Protein AF-A0A8B8NEN1-F1 (afdb_monomer_lite)

Secondary structure (DSSP, 8-state):
-HHHHHTSGGGGG--SS--HHHHHHHHHHHHHHHHHHHHH-TTSSS--HHHHHHHHHHTT--HHHHHHHHHHHHHHHHHHHHHHHHHHTTPPPPSSHHHHHHHHTS-HHHHHHHHHHHSS-S-TTSBPTTSS-SBGGGTTT--

Structure (mmCIF, N/CA/C/O backbone):
data_AF-A0A8B8NEN1-F1
#
_entry.id   AF-A0A8B8NEN1-F1
#
loop_
_atom_site.group_PDB
_atom_site.id
_atom_site.type_symbol
_atom_site.label_atom_id
_atom_site.label_alt_id
_atom_site.label_comp_id
_atom_site.label_asym_id
_atom_site.label_entity_id
_atom_site.label_seq_id
_atom_site.pdbx_PDB_ins_code
_atom_site.Cartn_x
_atom_site.Cartn_y
_atom_site.Cartn_z
_atom_site.occupancy
_atom_site.B_iso_or_equiv
_atom_site.auth_seq_id
_atom_site.auth_comp_id
_atom_site.auth_asym_id
_atom_site.auth_atom_id
_atom_site.pdbx_PDB_model_num
ATOM 1 N N . MET A 1 1 ? -9.404 -12.830 5.145 1.00 51.97 1 MET A N 1
ATOM 2 C CA . MET A 1 1 ? -10.160 -12.392 3.942 1.00 51.97 1 MET A CA 1
ATOM 3 C C . MET A 1 1 ? -10.915 -13.518 3.250 1.00 51.97 1 MET A C 1
ATOM 5 O O . MET A 1 1 ? -12.000 -13.241 2.760 1.00 51.97 1 MET A O 1
ATOM 9 N N . LYS A 1 2 ? -10.419 -14.768 3.255 1.00 48.69 2 LYS A N 1
ATOM 10 C CA . LYS A 1 2 ? -11.187 -15.928 2.763 1.00 48.69 2 LYS A CA 1
ATOM 11 C C . LYS A 1 2 ? -12.582 -16.017 3.388 1.00 48.69 2 LYS A C 1
ATOM 13 O O . LYS A 1 2 ? -13.526 -16.329 2.679 1.00 48.69 2 LYS A O 1
ATOM 18 N N . ASP A 1 3 ? -12.727 -15.637 4.657 1.00 50.56 3 ASP A N 1
ATOM 19 C CA . ASP A 1 3 ? -14.021 -15.660 5.347 1.00 50.56 3 ASP A CA 1
ATOM 20 C C . ASP A 1 3 ? -15.011 -14.616 4.813 1.00 50.56 3 ASP A C 1
ATOM 22 O O . ASP A 1 3 ? -16.172 -14.940 4.621 1.00 50.56 3 ASP A O 1
ATOM 26 N N . ALA A 1 4 ? -14.574 -13.402 4.457 1.00 50.97 4 ALA A N 1
ATOM 27 C CA . ALA A 1 4 ? -15.460 -12.388 3.871 1.00 50.97 4 ALA A CA 1
ATOM 28 C C . ALA A 1 4 ? -15.977 -12.798 2.477 1.00 50.97 4 ALA A C 1
ATOM 30 O O . ALA A 1 4 ? -17.130 -12.539 2.144 1.00 50.97 4 ALA A O 1
ATOM 31 N N . THR A 1 5 ? -15.146 -13.484 1.683 1.00 50.34 5 THR A N 1
ATOM 32 C CA . THR A 1 5 ? -15.553 -14.080 0.398 1.00 50.34 5 THR A CA 1
ATOM 33 C C . THR A 1 5 ? -16.451 -15.305 0.606 1.00 50.34 5 THR A C 1
ATOM 35 O O . THR A 1 5 ? -17.391 -15.521 -0.149 1.00 50.34 5 THR A O 1
ATOM 38 N N . ARG A 1 6 ? -16.199 -16.092 1.661 1.00 50.06 6 ARG A N 1
ATOM 39 C CA . ARG A 1 6 ? -16.955 -17.305 2.017 1.00 50.06 6 ARG A CA 1
ATOM 40 C C . ARG A 1 6 ? -18.324 -17.005 2.635 1.00 50.06 6 ARG A C 1
ATOM 42 O O . ARG A 1 6 ? -19.215 -17.840 2.544 1.00 50.06 6 ARG A O 1
ATOM 49 N N . LEU A 1 7 ? -18.500 -15.829 3.237 1.00 50.50 7 LEU A N 1
ATOM 50 C CA . LEU A 1 7 ? -19.735 -15.426 3.915 1.00 50.50 7 LEU A CA 1
ATOM 51 C C . LEU A 1 7 ? -20.801 -14.835 2.976 1.00 50.50 7 LEU A C 1
ATOM 53 O O . LEU A 1 7 ? -21.882 -14.509 3.453 1.00 50.50 7 LEU A O 1
ATOM 57 N N . GLY A 1 8 ? -20.535 -14.659 1.672 1.00 57.53 8 GLY A N 1
ATOM 58 C CA . GLY A 1 8 ? -21.510 -14.136 0.690 1.00 57.53 8 GLY A CA 1
ATOM 59 C C . GLY A 1 8 ? -21.989 -12.692 0.935 1.00 57.53 8 GLY A C 1
ATOM 60 O O . GLY A 1 8 ? -22.647 -12.091 0.090 1.00 57.53 8 GLY A O 1
ATOM 61 N N . THR A 1 9 ? -21.622 -12.093 2.068 1.00 64.75 9 THR A N 1
ATOM 62 C CA . THR A 1 9 ? -21.969 -10.732 2.488 1.00 64.75 9 THR A CA 1
ATOM 63 C C . THR A 1 9 ? -21.111 -9.669 1.816 1.00 64.75 9 THR A C 1
ATOM 65 O O . THR A 1 9 ? -21.465 -8.493 1.858 1.00 64.75 9 THR A O 1
ATOM 68 N N . PHE A 1 10 ? -20.019 -10.056 1.144 1.00 67.75 10 PHE A N 1
ATOM 69 C CA . PHE A 1 10 ? -19.127 -9.132 0.440 1.00 67.75 10 PHE A CA 1
ATOM 70 C C . PHE A 1 10 ? -19.868 -8.258 -0.587 1.00 67.75 10 PHE A C 1
ATOM 72 O O . PHE A 1 10 ? -19.564 -7.073 -0.719 1.00 67.75 10 PHE A O 1
ATOM 79 N N . LYS A 1 11 ? -20.908 -8.799 -1.238 1.00 67.88 11 LYS A N 1
ATOM 80 C CA . LYS A 1 11 ? -21.752 -8.066 -2.193 1.00 67.88 11 LYS A CA 1
ATOM 81 C C . LYS A 1 11 ? -22.402 -6.816 -1.593 1.00 67.88 11 LYS A C 1
ATOM 83 O O . LYS A 1 11 ? -22.540 -5.823 -2.299 1.00 67.88 11 LYS A O 1
ATOM 88 N N . ASN A 1 12 ? -22.718 -6.829 -0.297 1.00 71.88 12 ASN A N 1
ATOM 89 C CA . ASN A 1 12 ? -23.320 -5.689 0.405 1.00 71.88 12 ASN A CA 1
ATOM 90 C C . ASN A 1 12 ? -22.336 -4.526 0.609 1.00 71.88 12 ASN A C 1
ATOM 92 O O . ASN A 1 12 ? -22.753 -3.406 0.886 1.00 71.88 12 ASN A O 1
ATOM 96 N N . TYR A 1 13 ? -21.036 -4.793 0.472 1.00 72.25 13 TYR A N 1
ATOM 97 C CA . TYR A 1 13 ? -19.962 -3.813 0.627 1.00 72.25 13 TYR A CA 1
ATOM 98 C C . TYR A 1 13 ? -19.318 -3.431 -0.712 1.00 72.25 13 TYR A C 1
ATOM 100 O O . TYR A 1 13 ? -18.443 -2.564 -0.747 1.00 72.25 13 TYR A O 1
ATOM 108 N N . MET A 1 14 ? -19.740 -4.053 -1.820 1.00 73.19 14 MET A N 1
ATOM 109 C CA . MET A 1 14 ? -19.326 -3.640 -3.156 1.00 73.19 14 MET A CA 1
ATOM 110 C C . MET A 1 14 ? -20.036 -2.341 -3.525 1.00 73.19 14 MET A C 1
ATOM 112 O O . MET A 1 14 ? -21.259 -2.278 -3.608 1.00 73.19 14 MET A O 1
ATOM 116 N N . VAL A 1 15 ? -19.249 -1.302 -3.782 1.00 71.88 15 VAL A N 1
ATOM 117 C CA . VAL A 1 15 ? -19.746 0.002 -4.221 1.00 71.88 15 VAL A CA 1
ATOM 118 C C . VAL A 1 15 ? -19.184 0.292 -5.610 1.00 71.88 15 VAL A C 1
ATOM 120 O O . VAL A 1 15 ? -18.014 0.022 -5.887 1.00 71.88 15 VAL A O 1
ATOM 123 N N . GLY A 1 16 ? -20.009 0.860 -6.490 1.00 77.50 16 GLY A N 1
ATOM 124 C CA . GLY A 1 16 ? -19.629 1.203 -7.861 1.00 77.50 16 GLY A CA 1
ATOM 125 C C . GLY A 1 16 ? -20.027 0.148 -8.896 1.00 77.50 16 GLY A C 1
ATOM 126 O O . GLY A 1 16 ? -20.816 -0.750 -8.626 1.00 77.50 16 GLY A O 1
ATOM 127 N N . ARG A 1 17 ? -19.509 0.291 -10.122 1.00 76.19 17 ARG A N 1
ATOM 128 C CA . ARG A 1 17 ? -19.914 -0.507 -11.299 1.00 76.19 17 ARG A CA 1
ATOM 129 C C . ARG A 1 17 ? -19.063 -1.767 -11.531 1.00 76.19 17 ARG A C 1
ATOM 131 O O . ARG A 1 17 ? -19.041 -2.289 -12.641 1.00 76.19 17 ARG A O 1
ATOM 138 N N . SER A 1 18 ? -18.336 -2.234 -10.521 1.00 79.75 18 SER A N 1
ATOM 139 C CA . SER A 1 18 ? -17.420 -3.375 -10.654 1.00 79.75 18 SER A CA 1
ATOM 140 C C . SER A 1 18 ? -18.104 -4.696 -10.307 1.00 79.75 18 SER A C 1
ATOM 142 O O . SER A 1 18 ? -18.914 -4.759 -9.386 1.00 79.75 18 SER A O 1
ATOM 144 N N . SER A 1 19 ? -17.752 -5.761 -11.031 1.00 84.19 19 SER A N 1
ATOM 145 C CA . SER A 1 19 ? -18.269 -7.109 -10.771 1.00 84.19 19 SER A CA 1
ATOM 146 C C . SER A 1 19 ? -17.572 -7.774 -9.579 1.00 84.19 19 SER A C 1
ATOM 148 O O . SER A 1 19 ? -16.424 -7.456 -9.264 1.00 84.19 19 SER A O 1
ATOM 150 N N . GLU A 1 20 ? -18.232 -8.754 -8.962 1.00 82.94 20 GLU A N 1
ATOM 151 C CA . GLU A 1 20 ? -17.642 -9.576 -7.898 1.00 82.94 20 GLU A CA 1
ATOM 152 C C . GLU A 1 20 ? -16.356 -10.276 -8.355 1.00 82.94 20 GLU A C 1
ATOM 154 O O . GLU A 1 20 ? -15.354 -10.243 -7.643 1.00 82.94 20 GLU A O 1
ATOM 159 N N . ALA A 1 21 ? -16.344 -10.819 -9.576 1.00 85.06 21 ALA A N 1
ATOM 160 C CA . ALA A 1 21 ? -15.159 -11.437 -10.168 1.00 85.06 21 ALA A CA 1
ATOM 161 C C . ALA A 1 21 ? -13.970 -10.462 -10.214 1.00 85.06 21 ALA A C 1
ATOM 163 O O . ALA A 1 21 ? -12.860 -10.811 -9.817 1.00 85.06 21 ALA A O 1
ATOM 164 N N . THR A 1 22 ? -14.218 -9.204 -10.593 1.00 86.31 22 THR A N 1
ATOM 165 C CA . THR A 1 22 ? -13.190 -8.153 -10.611 1.00 86.31 22 THR A CA 1
ATOM 166 C C . THR A 1 22 ? -12.597 -7.906 -9.222 1.00 86.31 22 THR A C 1
ATOM 168 O O . THR A 1 22 ? -11.385 -7.740 -9.090 1.00 86.31 22 THR A O 1
ATOM 171 N N . PHE A 1 23 ? -13.427 -7.891 -8.175 1.00 84.75 23 PHE A N 1
ATOM 172 C CA . PHE A 1 23 ? -12.943 -7.744 -6.801 1.00 84.75 23 PHE A CA 1
ATOM 173 C C . PHE A 1 23 ? -12.148 -8.963 -6.343 1.00 84.75 23 PHE A C 1
ATOM 175 O O . PHE A 1 23 ? -11.075 -8.803 -5.767 1.00 84.75 23 PHE A O 1
ATOM 182 N N . VAL A 1 24 ? -12.643 -10.171 -6.621 1.00 86.12 24 VAL A N 1
ATOM 183 C CA . VAL A 1 24 ? -11.959 -11.423 -6.277 1.00 86.12 24 VAL A CA 1
ATOM 184 C C . VAL A 1 24 ? -10.567 -11.467 -6.904 1.00 86.12 24 VAL A C 1
ATOM 186 O O . VAL A 1 24 ? -9.596 -11.755 -6.205 1.00 86.12 24 VAL A O 1
ATOM 189 N N . ASP A 1 25 ? -10.439 -11.127 -8.184 1.00 88.25 25 ASP A N 1
ATOM 190 C CA . ASP A 1 25 ? -9.145 -11.120 -8.869 1.00 88.25 25 ASP A CA 1
ATOM 191 C C . ASP A 1 25 ? -8.212 -10.030 -8.330 1.00 88.25 25 ASP A C 1
ATOM 193 O O . ASP A 1 25 ? -7.025 -10.284 -8.101 1.00 88.25 25 ASP A O 1
ATOM 197 N N . ALA A 1 26 ? -8.747 -8.842 -8.029 1.00 87.56 26 ALA A N 1
ATOM 198 C CA . ALA A 1 26 ? -7.981 -7.787 -7.374 1.00 87.56 26 ALA A CA 1
ATOM 199 C C . ALA A 1 26 ? -7.456 -8.239 -6.000 1.00 87.56 26 ALA A C 1
ATOM 201 O O . ALA A 1 26 ? -6.280 -8.034 -5.700 1.00 87.56 26 ALA A O 1
ATOM 202 N N . PHE A 1 27 ? -8.279 -8.901 -5.183 1.00 87.94 27 PHE A N 1
ATOM 203 C CA . PHE A 1 27 ? -7.847 -9.406 -3.880 1.00 87.94 27 PHE A CA 1
ATOM 204 C C . PHE A 1 27 ? -6.847 -10.546 -3.990 1.00 87.94 27 PHE A C 1
ATOM 206 O O . PHE A 1 27 ? -5.875 -10.535 -3.243 1.00 87.94 27 PHE A O 1
ATOM 213 N N . LYS A 1 28 ? -7.020 -11.485 -4.928 1.00 91.19 28 LYS A N 1
ATOM 214 C CA . LYS A 1 28 ? -6.031 -12.545 -5.181 1.00 91.19 28 LYS A CA 1
ATOM 215 C C . LYS A 1 28 ? -4.667 -11.953 -5.519 1.00 91.19 28 LYS A C 1
ATOM 217 O O . LYS A 1 28 ? -3.656 -12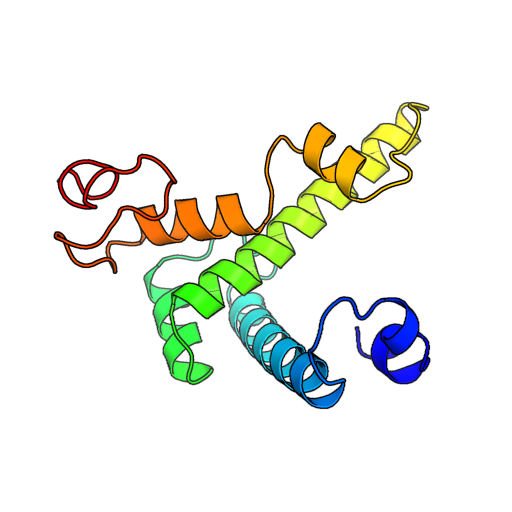.384 -4.971 1.00 91.19 28 LYS A O 1
ATOM 222 N N . LYS A 1 29 ? -4.638 -10.923 -6.373 1.00 91.69 29 LYS A N 1
ATOM 223 C CA . LYS A 1 29 ? -3.404 -10.200 -6.706 1.00 91.69 29 LYS A CA 1
ATOM 224 C C . LYS A 1 29 ? -2.782 -9.556 -5.464 1.00 91.69 29 LYS A C 1
ATOM 226 O O . LYS A 1 29 ? -1.581 -9.681 -5.247 1.00 91.69 29 LYS A O 1
ATOM 231 N N . GLN A 1 30 ? -3.587 -8.897 -4.630 1.00 92.50 30 GLN A N 1
ATOM 232 C CA . GLN A 1 30 ? -3.106 -8.288 -3.386 1.00 92.50 30 GLN A CA 1
ATOM 233 C C . GLN A 1 30 ? -2.606 -9.324 -2.368 1.00 92.50 30 GLN A C 1
ATOM 235 O O . GLN A 1 30 ? -1.560 -9.112 -1.763 1.00 92.50 30 GLN A O 1
ATOM 240 N N . GLU A 1 31 ? -3.314 -10.442 -2.201 1.00 93.50 31 GLU A N 1
ATOM 241 C CA . GLU A 1 31 ? -2.925 -11.551 -1.324 1.00 93.50 31 GLU A CA 1
ATOM 242 C C . GLU A 1 31 ? -1.596 -12.159 -1.775 1.00 93.50 31 GLU A C 1
ATOM 244 O O . GLU A 1 31 ? -0.713 -12.355 -0.946 1.00 93.50 31 GLU A O 1
ATOM 249 N N . ALA A 1 32 ? -1.417 -12.401 -3.078 1.00 95.19 32 ALA A N 1
ATOM 250 C CA . ALA A 1 32 ? -0.169 -12.932 -3.621 1.00 95.19 32 ALA A CA 1
ATOM 251 C C . ALA A 1 32 ? 1.025 -12.009 -3.325 1.00 95.19 32 ALA A C 1
ATOM 253 O O . ALA A 1 32 ? 2.055 -12.475 -2.837 1.00 95.19 32 ALA A O 1
ATOM 254 N N . ILE A 1 33 ? 0.856 -10.699 -3.542 1.00 95.62 33 ILE A N 1
ATOM 255 C CA . ILE A 1 33 ? 1.878 -9.692 -3.229 1.00 95.62 33 ILE A CA 1
ATOM 256 C C . ILE A 1 33 ? 2.209 -9.704 -1.733 1.00 95.62 33 ILE A C 1
ATOM 258 O O . ILE A 1 33 ? 3.377 -9.809 -1.366 1.00 95.62 33 ILE A O 1
ATOM 262 N N . LEU A 1 34 ? 1.197 -9.613 -0.864 1.00 94.94 34 LEU A N 1
ATOM 263 C CA . LEU A 1 34 ? 1.404 -9.567 0.586 1.00 94.94 34 LEU A CA 1
ATOM 264 C C . LEU A 1 34 ? 2.014 -10.862 1.122 1.00 94.94 34 LEU A C 1
ATOM 266 O O . LEU A 1 34 ? 2.852 -10.810 2.014 1.00 94.94 34 LEU A O 1
ATOM 270 N N . ARG A 1 35 ? 1.646 -12.017 0.563 1.00 95.62 35 ARG A N 1
ATOM 271 C CA . A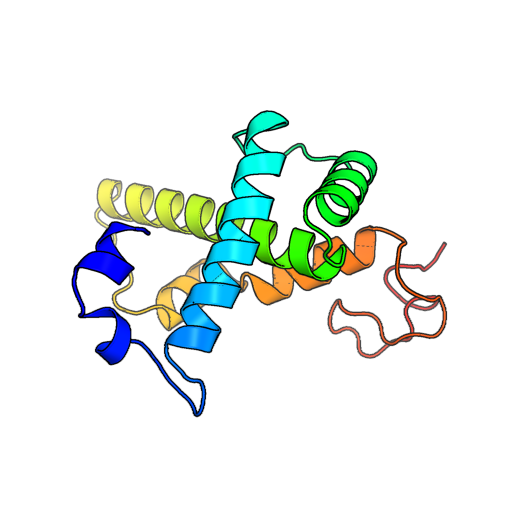RG A 1 35 ? 2.216 -13.310 0.948 1.00 95.62 35 ARG A CA 1
ATOM 272 C C . ARG A 1 35 ? 3.690 -13.410 0.575 1.00 95.62 35 ARG A C 1
ATOM 274 O O . ARG A 1 35 ? 4.476 -13.895 1.381 1.00 95.62 35 ARG A O 1
ATOM 281 N N . TYR A 1 36 ? 4.061 -12.944 -0.617 1.00 95.62 36 TYR A N 1
ATOM 282 C CA . TYR A 1 36 ? 5.460 -12.902 -1.037 1.00 95.62 36 TYR A CA 1
ATOM 283 C C . TYR A 1 36 ? 6.273 -11.949 -0.151 1.00 95.62 36 TYR A C 1
ATOM 285 O O . TYR A 1 36 ? 7.289 -12.345 0.413 1.00 95.62 36 TYR A O 1
ATOM 293 N N . LEU A 1 37 ? 5.792 -10.715 0.035 1.00 94.62 37 LEU A N 1
ATOM 294 C CA . LEU A 1 37 ? 6.469 -9.719 0.869 1.00 94.62 37 LEU A CA 1
ATOM 295 C C . LEU A 1 37 ? 6.560 -10.148 2.337 1.00 94.62 37 LEU A C 1
ATOM 297 O O . LEU A 1 37 ? 7.595 -9.939 2.957 1.00 94.62 37 LEU A O 1
ATOM 301 N N . GLY A 1 38 ? 5.522 -10.790 2.873 1.00 93.88 38 GLY A N 1
ATOM 302 C CA . GLY A 1 38 ? 5.506 -11.306 4.241 1.00 93.88 38 GLY A CA 1
ATOM 303 C C . GLY A 1 38 ? 6.506 -12.439 4.482 1.00 93.88 38 GLY A C 1
ATOM 304 O O . GLY A 1 38 ? 6.930 -12.632 5.616 1.00 93.88 38 GLY A O 1
ATOM 305 N N . GLY A 1 39 ? 6.928 -13.153 3.432 1.00 93.62 39 GLY A N 1
ATOM 306 C CA . GLY A 1 39 ? 8.043 -14.100 3.511 1.00 93.62 39 GLY A CA 1
ATOM 307 C C . GLY A 1 39 ? 9.412 -13.426 3.658 1.00 93.62 39 GLY A C 1
ATOM 308 O O . GLY A 1 39 ? 10.349 -14.063 4.128 1.00 93.62 39 GLY A O 1
ATOM 309 N N . LEU A 1 40 ? 9.527 -12.148 3.278 1.00 92.88 40 LEU A N 1
ATOM 310 C CA . LEU A 1 40 ? 10.747 -11.345 3.414 1.00 92.88 40 LEU A CA 1
ATOM 311 C C . LEU A 1 40 ? 10.739 -10.522 4.708 1.00 92.88 40 LEU A C 1
ATOM 313 O O . LEU A 1 40 ? 11.729 -10.492 5.431 1.00 92.88 40 LEU A O 1
ATOM 317 N N . ASP A 1 41 ? 9.621 -9.850 4.982 1.00 92.06 41 ASP A N 1
ATOM 318 C CA . ASP A 1 41 ? 9.389 -9.062 6.189 1.00 92.06 41 ASP A CA 1
ATOM 319 C C . ASP A 1 41 ? 7.898 -9.123 6.575 1.00 92.06 41 ASP A C 1
ATOM 321 O O . ASP A 1 41 ? 7.070 -8.435 5.966 1.00 92.06 41 ASP A O 1
ATOM 325 N N . PRO A 1 42 ? 7.536 -9.898 7.614 1.00 90.81 42 PRO A N 1
ATOM 326 C CA . PRO A 1 42 ? 6.164 -9.981 8.110 1.00 90.81 42 PRO A CA 1
ATOM 327 C C . PRO A 1 42 ? 5.601 -8.645 8.614 1.00 90.81 42 PRO A C 1
ATOM 329 O O . PRO A 1 42 ? 4.383 -8.474 8.673 1.00 90.81 42 PRO A O 1
ATOM 332 N N . SER A 1 43 ? 6.461 -7.696 9.006 1.00 90.00 43 SER A N 1
ATOM 333 C CA . SER A 1 43 ? 6.018 -6.389 9.498 1.00 90.00 43 SER A CA 1
ATOM 334 C C . SER A 1 43 ? 5.564 -5.463 8.369 1.00 90.00 43 SER A C 1
ATOM 336 O O . SER A 1 43 ? 4.673 -4.642 8.596 1.00 90.00 43 SER A O 1
ATOM 338 N N . GLY A 1 44 ? 6.145 -5.620 7.173 1.00 88.06 44 GLY A N 1
ATOM 339 C CA . GLY A 1 44 ? 5.953 -4.755 6.011 1.00 88.06 44 GLY A CA 1
ATOM 340 C C . GLY A 1 44 ? 6.611 -3.373 6.127 1.00 88.06 44 GLY A C 1
ATOM 341 O O . GLY A 1 44 ? 6.422 -2.536 5.243 1.00 88.06 44 GLY A O 1
ATOM 342 N N . GLU A 1 45 ? 7.360 -3.113 7.199 1.00 86.56 45 GLU A N 1
ATOM 343 C CA . GLU A 1 45 ? 7.910 -1.794 7.538 1.00 86.56 45 GLU A CA 1
ATOM 344 C C . GLU A 1 45 ? 9.353 -1.617 7.031 1.00 86.56 45 GLU A C 1
ATOM 346 O O . GLU A 1 45 ? 9.772 -0.494 6.751 1.00 86.56 45 GLU A O 1
ATOM 351 N N . HIS A 1 46 ? 10.091 -2.714 6.823 1.00 88.94 46 HIS A N 1
ATOM 352 C CA . HIS A 1 46 ? 11.531 -2.710 6.534 1.00 88.94 46 HIS A CA 1
ATOM 353 C C . HIS A 1 46 ? 11.871 -3.222 5.124 1.00 88.94 46 HIS A C 1
ATOM 355 O O . HIS A 1 46 ? 12.999 -3.632 4.845 1.00 88.94 46 HIS A O 1
ATOM 361 N N . LEU A 1 47 ? 10.903 -3.176 4.205 1.00 91.44 47 LEU A N 1
ATOM 362 C CA . LEU A 1 47 ? 11.068 -3.640 2.828 1.00 91.44 47 LEU A CA 1
ATOM 363 C C . LEU A 1 47 ? 11.811 -2.618 1.958 1.00 91.44 47 LEU A C 1
ATOM 365 O O . LEU A 1 47 ? 11.323 -1.514 1.694 1.00 91.44 47 LEU A O 1
ATOM 369 N N . GLN A 1 48 ? 12.962 -3.025 1.427 1.00 90.94 48 GLN A N 1
ATOM 370 C CA . GLN A 1 48 ? 13.764 -2.217 0.511 1.00 90.94 48 GLN A CA 1
ATOM 371 C C . GLN A 1 48 ? 13.161 -2.172 -0.900 1.00 90.94 48 GLN A C 1
ATOM 373 O O . GLN A 1 48 ? 12.501 -3.109 -1.352 1.00 90.94 48 GLN A O 1
ATOM 378 N N . THR A 1 49 ? 13.474 -1.123 -1.669 1.00 90.12 49 THR A N 1
ATOM 379 C CA . THR A 1 49 ? 13.007 -0.965 -3.061 1.00 90.12 49 THR A CA 1
ATOM 380 C C . THR A 1 49 ? 13.342 -2.174 -3.940 1.00 90.12 49 THR A C 1
ATOM 382 O O . THR A 1 49 ? 12.519 -2.572 -4.761 1.00 90.12 49 THR A O 1
ATOM 385 N N . LYS A 1 50 ? 14.509 -2.805 -3.742 1.00 91.94 50 LYS A N 1
ATOM 386 C CA . LYS A 1 50 ? 14.912 -4.015 -4.481 1.00 91.94 50 LYS A CA 1
ATOM 387 C C . LYS A 1 50 ? 13.954 -5.187 -4.234 1.00 91.94 50 LYS A C 1
ATOM 389 O O . LYS A 1 50 ? 13.495 -5.801 -5.190 1.00 91.94 50 LYS A O 1
ATOM 394 N N . GLN A 1 51 ? 13.579 -5.430 -2.978 1.00 93.38 51 GLN A N 1
ATOM 395 C CA . GLN A 1 51 ? 12.629 -6.486 -2.603 1.00 93.38 51 GLN A CA 1
ATOM 396 C C . GLN A 1 51 ? 11.235 -6.215 -3.183 1.00 93.38 51 GLN A C 1
ATOM 398 O O . GLN A 1 51 ? 10.570 -7.121 -3.677 1.00 93.38 51 GLN A O 1
ATOM 403 N N . LYS A 1 52 ? 10.806 -4.947 -3.200 1.00 93.44 52 LYS A N 1
ATOM 404 C CA . LYS A 1 52 ? 9.532 -4.551 -3.821 1.00 93.44 52 LYS A CA 1
ATOM 405 C C . LYS A 1 52 ? 9.534 -4.753 -5.341 1.00 93.44 52 LYS A C 1
ATOM 407 O O . LYS A 1 52 ? 8.520 -5.156 -5.906 1.00 93.44 52 LYS A O 1
ATOM 412 N N . GLN A 1 53 ? 10.661 -4.503 -6.010 1.00 92.44 53 GLN A N 1
ATOM 413 C CA . GLN A 1 53 ? 10.824 -4.791 -7.440 1.00 92.44 53 GLN A CA 1
ATOM 414 C C . GLN A 1 53 ? 10.810 -6.294 -7.727 1.00 92.44 53 GLN A C 1
ATOM 416 O O . GLN A 1 53 ? 10.230 -6.723 -8.722 1.00 92.44 53 GLN A O 1
ATOM 421 N N . GLU A 1 54 ? 11.432 -7.095 -6.866 1.00 93.88 54 GLU A N 1
ATOM 422 C CA . GLU A 1 54 ? 11.423 -8.551 -6.989 1.00 93.88 54 GLU A CA 1
ATOM 423 C C . GLU A 1 54 ? 10.012 -9.118 -6.805 1.00 93.88 54 GLU A C 1
ATOM 425 O O . GLU A 1 54 ? 9.553 -9.904 -7.632 1.00 93.88 54 GLU A O 1
ATOM 430 N N . ALA A 1 55 ? 9.267 -8.609 -5.820 1.00 94.44 55 ALA A N 1
ATOM 431 C CA . ALA A 1 55 ? 7.861 -8.942 -5.622 1.00 94.44 55 ALA A CA 1
ATOM 432 C C . ALA A 1 55 ? 7.004 -8.604 -6.848 1.00 94.44 55 ALA A C 1
ATOM 434 O O . ALA A 1 55 ? 6.155 -9.404 -7.240 1.00 94.44 55 ALA A O 1
ATOM 435 N N . ALA A 1 56 ? 7.249 -7.449 -7.476 1.00 94.50 56 ALA A N 1
ATOM 436 C CA . ALA A 1 56 ? 6.555 -7.044 -8.695 1.00 94.50 56 ALA A CA 1
ATOM 437 C C . ALA A 1 56 ? 6.797 -8.040 -9.842 1.00 94.50 56 ALA A C 1
ATOM 439 O O . ALA A 1 56 ? 5.851 -8.460 -10.507 1.00 94.50 56 ALA A O 1
ATOM 440 N N . LYS A 1 57 ? 8.048 -8.483 -10.027 1.00 94.81 57 LYS A N 1
ATOM 441 C CA . LYS A 1 57 ? 8.402 -9.505 -11.026 1.00 94.81 57 LYS A CA 1
ATOM 442 C C . LYS A 1 57 ? 7.764 -10.856 -10.705 1.00 94.81 57 LYS A C 1
ATOM 444 O O . LYS A 1 57 ? 7.122 -11.440 -11.571 1.00 94.81 57 LYS A O 1
ATOM 449 N N . ASN A 1 58 ? 7.893 -11.324 -9.463 1.00 94.44 58 ASN A N 1
ATOM 450 C CA . ASN A 1 58 ? 7.374 -12.624 -9.035 1.00 94.44 58 ASN A CA 1
ATOM 451 C C . ASN A 1 58 ? 5.843 -12.703 -9.131 1.00 94.44 58 ASN A C 1
ATOM 453 O O . ASN A 1 58 ? 5.288 -13.732 -9.501 1.00 94.44 58 ASN A O 1
ATOM 457 N N . CYS A 1 59 ? 5.153 -11.605 -8.821 1.00 93.31 59 CYS A N 1
ATOM 458 C CA . CYS A 1 59 ? 3.693 -11.536 -8.866 1.00 93.31 59 CYS A CA 1
ATOM 459 C C . CYS A 1 59 ? 3.149 -11.058 -10.223 1.00 93.31 59 CYS A C 1
ATOM 461 O O . CYS A 1 59 ? 1.949 -10.798 -10.325 1.00 93.31 59 CYS A O 1
ATOM 463 N N . ASN A 1 60 ? 4.011 -10.909 -11.239 1.00 94.06 60 ASN A N 1
ATOM 464 C CA . ASN A 1 60 ? 3.681 -10.376 -12.563 1.00 94.06 60 ASN A CA 1
ATOM 465 C C . ASN A 1 60 ? 2.821 -9.094 -12.495 1.00 94.06 60 ASN A C 1
ATOM 467 O O . ASN A 1 60 ? 1.736 -8.997 -13.074 1.00 94.06 60 ASN A O 1
ATOM 471 N N . CYS A 1 61 ? 3.272 -8.119 -11.706 1.00 93.38 61 CYS A N 1
ATOM 472 C CA . CYS A 1 61 ? 2.561 -6.871 -11.456 1.00 93.38 61 CYS A CA 1
ATOM 473 C C . CYS A 1 61 ? 3.496 -5.656 -11.491 1.00 93.38 61 CYS A C 1
ATOM 475 O O . CYS A 1 61 ? 4.704 -5.767 -11.692 1.00 93.38 61 CYS A O 1
ATOM 477 N N . THR A 1 62 ? 2.932 -4.459 -11.336 1.00 92.44 62 THR A N 1
ATOM 478 C CA . THR A 1 62 ? 3.718 -3.222 -11.310 1.00 92.44 62 THR A CA 1
ATOM 479 C C . THR A 1 62 ? 4.202 -2.913 -9.895 1.00 92.44 62 THR A C 1
ATOM 481 O O . THR A 1 62 ? 3.551 -3.264 -8.913 1.00 92.44 62 THR A O 1
ATOM 484 N N . ILE A 1 63 ? 5.295 -2.156 -9.760 1.00 91.56 63 ILE A N 1
ATOM 485 C CA . ILE A 1 63 ? 5.721 -1.656 -8.441 1.00 91.56 63 ILE A CA 1
ATOM 486 C C . ILE A 1 63 ? 4.635 -0.795 -7.770 1.00 91.56 63 ILE A C 1
ATOM 488 O O . ILE A 1 63 ? 4.526 -0.777 -6.549 1.00 91.56 63 ILE A O 1
ATOM 492 N N . ALA A 1 64 ? 3.779 -0.132 -8.555 1.00 91.31 64 ALA A N 1
ATOM 493 C CA . ALA A 1 64 ? 2.634 0.605 -8.031 1.00 91.31 64 ALA A CA 1
ATOM 494 C C . ALA A 1 64 ? 1.590 -0.325 -7.388 1.00 91.31 64 ALA A C 1
ATOM 496 O O . ALA A 1 64 ? 1.022 0.028 -6.356 1.00 91.31 64 ALA A O 1
ATOM 497 N N . ASP A 1 65 ? 1.363 -1.519 -7.949 1.00 93.00 65 ASP A N 1
ATOM 498 C CA . ASP A 1 65 ? 0.515 -2.539 -7.322 1.00 93.00 65 ASP A CA 1
ATOM 499 C C . ASP A 1 65 ? 1.106 -3.003 -5.988 1.00 93.00 65 ASP A C 1
ATOM 501 O O . ASP A 1 65 ? 0.374 -3.148 -5.007 1.00 93.00 65 ASP A O 1
ATOM 505 N N . VAL A 1 66 ? 2.431 -3.190 -5.948 1.00 94.50 66 VAL A N 1
ATOM 506 C CA . VAL A 1 66 ? 3.166 -3.591 -4.743 1.00 94.50 66 VAL A CA 1
ATOM 507 C C . VAL A 1 66 ? 3.047 -2.534 -3.647 1.00 94.50 66 VAL A C 1
ATOM 509 O O . VAL A 1 66 ? 2.631 -2.853 -2.535 1.00 94.50 66 VAL A O 1
ATOM 512 N N . GLU A 1 67 ? 3.331 -1.267 -3.961 1.00 94.12 67 GLU A N 1
ATOM 513 C CA . GLU A 1 67 ? 3.207 -0.162 -3.000 1.00 94.12 67 GLU A CA 1
ATOM 514 C C . GLU A 1 67 ? 1.762 0.034 -2.531 1.00 94.12 67 GLU A C 1
ATOM 516 O O . GLU A 1 67 ? 1.529 0.315 -1.359 1.00 94.12 67 GLU A O 1
ATOM 521 N N . ASN A 1 68 ? 0.773 -0.156 -3.408 1.00 93.75 68 ASN A N 1
ATOM 522 C CA . ASN A 1 68 ? -0.639 -0.060 -3.040 1.00 93.75 68 ASN A CA 1
ATOM 523 C C . ASN A 1 68 ? -1.072 -1.189 -2.091 1.00 93.75 68 ASN A C 1
ATOM 525 O O . ASN A 1 68 ? -1.796 -0.946 -1.125 1.00 93.75 68 ASN A O 1
ATOM 529 N N . ALA A 1 69 ? -0.643 -2.427 -2.348 1.00 94.94 69 ALA A N 1
ATOM 530 C CA . ALA A 1 69 ? -0.925 -3.552 -1.460 1.00 94.94 69 ALA A CA 1
ATOM 531 C C . ALA A 1 69 ? -0.256 -3.357 -0.092 1.00 94.94 69 ALA A C 1
ATOM 533 O O . ALA A 1 69 ? -0.926 -3.475 0.935 1.00 94.94 69 ALA A O 1
ATOM 534 N N . LEU A 1 70 ? 1.026 -2.980 -0.087 1.00 94.56 70 LEU A N 1
ATOM 535 C CA . LEU A 1 70 ? 1.785 -2.751 1.137 1.00 94.56 70 LEU A CA 1
ATOM 536 C C . LEU A 1 70 ? 1.203 -1.597 1.961 1.00 94.56 70 LEU A C 1
ATOM 538 O O . LEU A 1 70 ? 0.991 -1.756 3.157 1.00 94.56 70 LEU A O 1
ATOM 542 N N . ALA A 1 71 ? 0.873 -0.470 1.326 1.00 94.81 71 ALA A N 1
ATOM 543 C CA . ALA A 1 71 ? 0.298 0.683 2.014 1.00 94.81 71 ALA A CA 1
ATOM 544 C C . ALA A 1 71 ? -1.069 0.383 2.642 1.00 94.81 71 ALA A C 1
ATOM 546 O O . ALA A 1 71 ? -1.362 0.870 3.729 1.00 94.81 71 ALA A O 1
ATOM 547 N N . LYS A 1 72 ? -1.913 -0.432 1.992 1.00 94.31 72 LYS A N 1
ATOM 548 C CA . LYS A 1 72 ? -3.180 -0.890 2.590 1.00 94.31 72 LYS A CA 1
ATOM 549 C C . LYS A 1 72 ? -2.942 -1.742 3.829 1.00 94.31 72 LYS A C 1
ATOM 551 O O . LYS A 1 72 ? -3.659 -1.572 4.809 1.00 94.31 72 LYS A O 1
ATOM 556 N N . PHE A 1 73 ? -1.953 -2.630 3.786 1.00 94.19 73 PHE A N 1
ATOM 557 C CA . PHE A 1 73 ? -1.603 -3.481 4.917 1.00 94.19 73 PHE A CA 1
ATOM 558 C C . PHE A 1 73 ? -1.048 -2.671 6.095 1.00 94.19 73 PHE A C 1
ATOM 560 O O . PHE A 1 73 ? -1.586 -2.757 7.197 1.00 94.19 73 PHE A O 1
ATOM 567 N N . THR A 1 74 ? -0.026 -1.843 5.865 1.00 94.12 74 THR A N 1
ATOM 568 C CA . THR A 1 74 ? 0.622 -1.073 6.937 1.00 94.12 74 THR A CA 1
ATOM 569 C C . THR A 1 74 ? -0.316 -0.034 7.540 1.00 94.12 74 THR A C 1
ATOM 571 O O . THR A 1 74 ? -0.392 0.078 8.761 1.00 94.12 74 THR A O 1
ATOM 574 N N . TRP A 1 75 ? -1.111 0.657 6.715 1.00 95.06 75 TRP A N 1
ATOM 575 C CA . TRP A 1 75 ? -2.122 1.594 7.206 1.00 95.06 75 TRP A CA 1
ATOM 576 C C . TRP A 1 75 ? -3.194 0.892 8.042 1.00 95.06 75 TRP A C 1
ATOM 578 O O . TRP A 1 75 ? -3.567 1.405 9.091 1.00 95.06 75 TRP A O 1
ATOM 588 N N . ALA A 1 76 ? -3.678 -0.280 7.613 1.00 94.06 76 ALA A N 1
ATOM 589 C CA . ALA A 1 76 ? -4.683 -1.028 8.369 1.00 94.06 76 ALA A CA 1
ATOM 590 C C . ALA A 1 76 ? -4.139 -1.493 9.727 1.00 94.06 76 ALA A C 1
ATOM 592 O O . ALA A 1 76 ? -4.821 -1.335 10.735 1.00 94.06 76 ALA A O 1
ATOM 593 N N . LYS A 1 77 ? -2.896 -1.988 9.762 1.00 93.75 77 LYS A N 1
ATOM 594 C CA . LYS A 1 77 ? -2.203 -2.400 10.991 1.00 93.75 77 LYS A CA 1
ATOM 595 C C . LYS A 1 77 ? -1.998 -1.226 11.957 1.00 93.75 77 LYS A C 1
ATOM 597 O O . LYS A 1 77 ? -2.233 -1.356 13.156 1.00 93.75 77 LYS A O 1
ATOM 602 N N . GLU A 1 78 ? -1.587 -0.063 11.450 1.00 93.62 78 GLU A N 1
ATOM 603 C CA . GLU A 1 78 ? -1.418 1.138 12.276 1.00 93.62 78 GLU A CA 1
ATOM 604 C C . GLU A 1 78 ? -2.767 1.685 12.771 1.00 93.62 78 GLU A C 1
ATOM 606 O O . GLU A 1 78 ? -2.892 2.065 13.938 1.00 93.62 78 GLU A O 1
ATOM 611 N N . ALA A 1 79 ? -3.792 1.683 11.914 1.00 94.75 79 ALA A N 1
ATOM 612 C CA . ALA A 1 79 ? -5.143 2.085 12.284 1.00 94.75 79 ALA A CA 1
ATOM 613 C C . ALA A 1 79 ? -5.710 1.176 13.382 1.00 94.75 79 ALA A C 1
ATOM 615 O O . ALA A 1 79 ? -6.214 1.679 14.381 1.00 94.75 79 ALA A O 1
ATOM 616 N N . GLU A 1 80 ? -5.570 -0.145 13.249 1.00 93.50 80 GLU A N 1
ATOM 617 C CA . GLU A 1 80 ? -5.976 -1.112 14.272 1.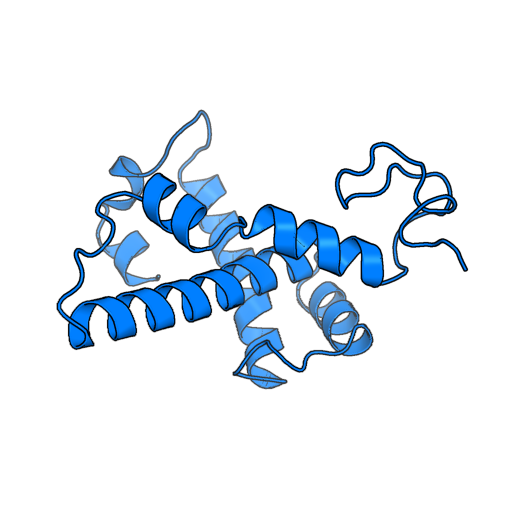00 93.50 80 GLU A CA 1
ATOM 618 C C . GLU A 1 80 ? -5.273 -0.849 15.607 1.00 93.50 80 GLU A C 1
ATOM 620 O O . GLU A 1 80 ? -5.938 -0.745 16.637 1.00 93.50 80 GLU A O 1
ATOM 625 N N . LYS A 1 81 ? -3.950 -0.641 15.592 1.00 94.56 81 LYS A N 1
ATOM 626 C CA . LYS A 1 81 ? -3.184 -0.319 16.802 1.00 94.56 81 LYS A CA 1
ATOM 627 C C . LYS A 1 81 ? -3.717 0.934 17.505 1.00 94.56 81 LYS A C 1
ATOM 629 O O . LYS A 1 81 ? -3.895 0.916 18.721 1.00 94.56 81 LYS A O 1
ATOM 634 N N . LYS A 1 82 ? -4.018 2.005 16.759 1.00 93.81 82 LYS A N 1
ATOM 635 C CA . LYS A 1 82 ? -4.604 3.229 17.338 1.00 93.81 82 LYS A CA 1
ATOM 636 C C . LYS A 1 82 ? -6.017 2.999 17.872 1.00 93.81 82 LYS A C 1
ATOM 638 O O . LYS A 1 82 ? -6.358 3.546 18.915 1.00 93.81 82 LYS A O 1
ATOM 643 N N . LEU A 1 83 ? -6.829 2.184 17.198 1.00 93.06 83 LEU A N 1
ATOM 644 C CA . LEU A 1 83 ? -8.174 1.839 17.668 1.00 93.06 83 LEU A CA 1
ATOM 645 C C . LEU A 1 83 ? -8.138 1.028 18.972 1.00 93.06 83 LEU A C 1
ATOM 647 O O . LEU A 1 83 ? -8.936 1.299 19.868 1.00 93.06 83 LEU A O 1
ATOM 651 N N . ILE A 1 84 ? -7.205 0.077 19.100 1.00 93.62 84 ILE A N 1
ATOM 652 C CA . ILE A 1 84 ? -6.982 -0.685 20.339 1.00 93.62 84 ILE A CA 1
ATOM 653 C C . ILE A 1 84 ? -6.545 0.258 21.462 1.00 93.62 84 ILE A C 1
ATOM 655 O O . ILE A 1 84 ? -7.175 0.268 22.516 1.00 93.62 84 ILE A O 1
ATOM 659 N N . GLN A 1 85 ? -5.556 1.120 21.211 1.00 93.50 85 GLN A N 1
ATOM 660 C CA . GLN A 1 85 ? -5.084 2.092 22.197 1.00 93.50 85 GLN A CA 1
ATOM 661 C C . GLN A 1 85 ? -6.205 3.037 22.666 1.00 93.50 85 GLN A C 1
ATOM 663 O O . GLN A 1 85 ? -6.369 3.269 23.858 1.00 93.50 85 GLN A O 1
ATOM 668 N N . MET A 1 86 ? -7.035 3.551 21.752 1.00 91.12 86 MET A N 1
ATOM 669 C CA . MET A 1 86 ? -8.182 4.388 22.126 1.00 91.12 86 MET A CA 1
ATOM 670 C C . MET A 1 86 ? -9.197 3.637 22.989 1.00 91.12 86 MET A C 1
ATOM 672 O O . MET A 1 86 ? -9.766 4.223 23.909 1.00 91.12 86 MET A O 1
ATOM 676 N N . LYS A 1 87 ? -9.420 2.351 22.696 1.00 91.25 87 LYS A N 1
ATOM 677 C CA . LYS A 1 87 ? -10.311 1.492 23.477 1.00 91.25 87 LYS A CA 1
ATOM 678 C C . LYS A 1 87 ? -9.772 1.270 24.893 1.00 91.25 87 LYS A C 1
ATOM 680 O O . LYS A 1 87 ? -10.556 1.305 25.835 1.00 91.25 87 LYS A O 1
ATOM 685 N N . GLU A 1 88 ? -8.463 1.077 25.041 1.00 94.31 88 GLU A N 1
ATOM 686 C CA . GLU A 1 88 ? -7.787 0.952 26.342 1.00 94.31 88 GLU A CA 1
ATOM 687 C C . GLU A 1 88 ? -7.830 2.263 27.142 1.00 94.31 88 GLU A C 1
ATOM 689 O O . GLU A 1 88 ? -8.088 2.249 28.341 1.00 94.31 88 GLU A O 1
ATOM 694 N N . GLU A 1 89 ? -7.670 3.406 26.473 1.00 93.06 89 GLU A N 1
ATOM 695 C CA . GLU A 1 89 ? -7.762 4.744 27.076 1.00 93.06 89 GLU A CA 1
ATOM 696 C C . GLU A 1 89 ? -9.212 5.188 27.379 1.00 93.06 89 GLU A C 1
ATOM 698 O O . GLU A 1 89 ? -9.429 6.295 27.873 1.00 93.06 89 GLU A O 1
ATOM 703 N N . GLY A 1 90 ? -10.221 4.367 27.056 1.00 90.31 90 GLY A N 1
ATOM 704 C CA . GLY A 1 90 ? -11.641 4.687 27.251 1.00 90.31 90 GLY A CA 1
ATOM 705 C C . GLY A 1 90 ? -12.180 5.787 26.325 1.00 90.31 90 GLY A C 1
ATOM 706 O O . GLY A 1 90 ? -13.262 6.328 26.563 1.00 90.31 90 GLY A O 1
ATOM 707 N N . LYS A 1 91 ? -11.444 6.140 25.265 1.00 89.88 91 LYS A N 1
ATOM 708 C CA . LYS A 1 91 ? -11.848 7.151 24.279 1.00 89.88 91 LYS A CA 1
ATOM 709 C C . LYS A 1 91 ? -12.878 6.574 23.298 1.00 89.88 91 LYS A C 1
ATOM 711 O O . LYS A 1 91 ? -12.842 5.382 22.987 1.00 89.88 91 LYS A O 1
ATOM 716 N N . PRO A 1 92 ? -13.789 7.404 22.757 1.00 89.06 92 PRO A N 1
ATOM 717 C CA . PRO A 1 92 ? -14.772 6.939 21.786 1.00 89.06 92 PRO A CA 1
ATOM 718 C C . PRO A 1 92 ? -14.083 6.432 20.515 1.00 89.06 92 PRO A C 1
ATOM 720 O O . PRO A 1 92 ? -13.361 7.177 19.851 1.00 89.06 92 PRO A O 1
ATOM 723 N N . VAL A 1 93 ? -14.328 5.168 20.164 1.00 90.69 93 VAL A N 1
ATOM 724 C CA . VAL A 1 93 ? -13.811 4.580 18.925 1.00 90.69 93 VAL A CA 1
ATOM 725 C C . VAL A 1 93 ? -14.595 5.097 17.707 1.00 90.69 93 VAL A C 1
ATOM 727 O O . VAL A 1 93 ? -15.828 5.164 17.759 1.00 90.69 93 VAL A O 1
ATOM 730 N N . PRO A 1 94 ? -13.906 5.452 16.607 1.00 91.31 94 PRO A N 1
ATOM 731 C CA . PRO A 1 94 ? -14.524 5.792 15.330 1.00 91.31 94 PRO A CA 1
ATOM 732 C C . PRO A 1 94 ? -15.552 4.756 14.870 1.00 91.31 94 PRO A C 1
ATOM 734 O O . PRO A 1 94 ? -15.292 3.553 14.913 1.00 91.31 94 PRO A O 1
ATOM 737 N N . LYS A 1 95 ? -16.704 5.221 14.378 1.00 89.31 95 LYS A N 1
ATOM 738 C CA . LYS A 1 95 ? -17.787 4.342 13.887 1.00 89.31 95 LYS A CA 1
ATOM 739 C C . LYS A 1 95 ? -17.795 4.189 12.371 1.00 89.31 95 LYS A C 1
ATOM 741 O O . LYS A 1 95 ? -18.491 3.326 11.839 1.00 89.31 95 LYS A O 1
ATOM 746 N N . SER A 1 96 ? -17.037 5.025 11.667 1.00 90.06 96 SER A N 1
ATOM 747 C CA . SER A 1 96 ? -16.983 5.045 10.209 1.00 90.06 96 SER A CA 1
ATOM 748 C C . SER A 1 96 ? -15.547 5.074 9.696 1.00 90.06 96 SER A C 1
ATOM 750 O O . SER A 1 96 ? -14.645 5.622 10.330 1.00 90.06 96 SER A O 1
ATOM 752 N N . LEU A 1 97 ? -15.327 4.534 8.493 1.00 87.38 97 LEU A N 1
ATOM 753 C CA . LEU A 1 97 ? -14.018 4.598 7.835 1.00 87.38 97 LEU A CA 1
ATOM 754 C C . LEU A 1 97 ? -13.557 6.049 7.613 1.00 87.38 97 LEU A C 1
ATOM 756 O O . LEU A 1 97 ? -12.366 6.328 7.691 1.00 87.38 97 LEU A O 1
ATOM 760 N N . ALA A 1 98 ? -14.489 6.976 7.373 1.00 90.19 98 ALA A N 1
ATOM 761 C CA . ALA A 1 98 ? -14.176 8.392 7.198 1.00 90.19 98 ALA A CA 1
ATOM 762 C C . ALA A 1 98 ? -13.611 9.021 8.484 1.00 90.19 98 ALA A C 1
ATOM 764 O O . A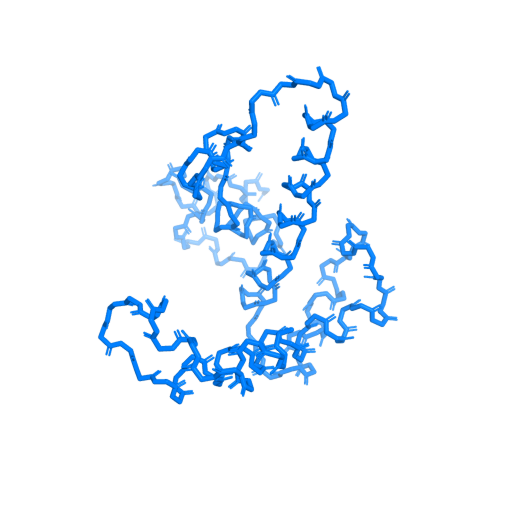LA A 1 98 ? -12.674 9.816 8.424 1.00 90.19 98 ALA A O 1
ATOM 765 N N . GLU A 1 99 ? -14.138 8.651 9.653 1.00 91.88 99 GLU A N 1
ATOM 766 C CA . GLU A 1 99 ? -13.575 9.062 10.945 1.00 91.88 99 GLU A CA 1
ATOM 767 C C . GLU A 1 99 ? -12.202 8.434 11.191 1.00 91.88 99 GLU A C 1
ATOM 769 O O . GLU A 1 99 ? -11.293 9.135 11.628 1.00 91.88 99 GLU A O 1
ATOM 774 N N . VAL A 1 100 ? -12.015 7.155 10.843 1.00 92.94 100 VAL A N 1
ATOM 775 C CA . VAL A 1 100 ? -10.696 6.501 10.930 1.00 92.94 100 VAL A CA 1
ATOM 776 C C . VAL A 1 100 ? -9.678 7.217 10.038 1.00 92.94 100 VAL A C 1
ATOM 778 O O . VAL A 1 100 ? -8.566 7.494 10.473 1.00 92.94 100 VAL A O 1
ATOM 781 N N . GLN A 1 101 ? -10.047 7.587 8.809 1.00 91.69 101 GLN A N 1
ATOM 782 C CA . GLN A 1 101 ? -9.173 8.347 7.908 1.00 91.69 101 GLN A CA 1
ATOM 783 C C . GLN A 1 101 ? -8.812 9.726 8.469 1.00 91.69 101 GLN A C 1
ATOM 785 O O . GLN A 1 101 ? -7.653 10.128 8.388 1.00 91.69 101 GLN A O 1
ATOM 790 N N . LYS A 1 102 ? -9.775 10.434 9.079 1.00 92.25 102 LYS A N 1
ATOM 791 C CA . LYS A 1 102 ? -9.517 11.709 9.767 1.00 92.25 102 LYS A CA 1
ATOM 792 C C . LYS A 1 102 ? -8.552 11.535 10.940 1.00 92.25 102 LYS A C 1
ATOM 794 O O . LYS A 1 102 ? -7.618 12.318 11.061 1.00 92.25 102 LYS A O 1
ATOM 799 N N . LEU A 1 103 ? -8.745 10.497 11.755 1.00 91.81 103 LEU A N 1
ATOM 800 C CA . LEU A 1 103 ? -7.867 10.166 12.880 1.00 91.81 103 LEU A CA 1
ATOM 801 C C . LEU A 1 103 ? -6.439 9.837 12.416 1.00 91.81 103 LEU A C 1
ATOM 803 O O . LEU A 1 103 ? -5.466 10.267 13.028 1.00 91.81 103 LEU A O 1
ATOM 807 N N . MET A 1 104 ? -6.312 9.082 11.325 1.00 92.94 104 MET A N 1
ATOM 808 C CA . MET A 1 104 ? -5.021 8.696 10.752 1.00 92.94 104 MET A CA 1
ATOM 809 C C . MET A 1 104 ? -4.326 9.833 9.990 1.00 92.94 104 MET A C 1
ATOM 811 O O . MET A 1 104 ? -3.141 9.715 9.683 1.00 92.94 104 MET A O 1
ATOM 815 N N . GLY A 1 105 ? -5.047 10.904 9.639 1.00 91.75 105 GLY A N 1
ATOM 816 C CA . GLY A 1 105 ? -4.529 12.041 8.870 1.00 91.75 105 GLY A CA 1
ATOM 817 C C . GLY A 1 105 ? -4.071 11.696 7.446 1.00 91.75 105 GLY A C 1
ATOM 818 O O . GLY A 1 105 ? -3.425 12.507 6.789 1.00 91.75 105 GLY A O 1
ATOM 819 N N . SER A 1 106 ? -4.359 10.484 6.972 1.00 90.88 106 SER A N 1
ATOM 820 C CA . SER A 1 106 ? -3.892 9.956 5.692 1.00 90.88 106 SER A CA 1
ATOM 821 C C . SER A 1 106 ? -4.763 8.790 5.232 1.00 90.88 106 SER A C 1
ATOM 823 O O . SER A 1 106 ? -5.442 8.140 6.034 1.00 90.88 106 SER A O 1
ATOM 825 N N . THR A 1 107 ? -4.718 8.496 3.933 1.00 92.88 107 THR A N 1
ATOM 826 C CA . THR A 1 107 ? -5.309 7.281 3.364 1.00 92.88 107 THR A CA 1
ATOM 827 C C . THR A 1 107 ? -4.222 6.309 2.890 1.00 92.88 107 THR A C 1
ATOM 829 O O . THR A 1 107 ? -3.110 6.738 2.562 1.00 92.88 107 THR A O 1
ATOM 832 N N . PRO A 1 108 ? -4.533 5.005 2.747 1.00 92.19 108 PRO A N 1
ATOM 833 C CA . PRO A 1 108 ? -3.611 4.050 2.131 1.00 92.19 108 PRO A CA 1
ATOM 834 C C . PRO A 1 108 ? -3.097 4.498 0.757 1.00 92.19 108 PRO A C 1
ATOM 836 O O . PRO A 1 108 ? -1.952 4.239 0.396 1.00 92.19 108 PRO A O 1
ATOM 839 N N . LEU A 1 109 ? -3.935 5.198 -0.015 1.00 90.88 109 LEU A N 1
ATOM 840 C CA . LEU A 1 109 ? -3.566 5.684 -1.340 1.00 90.88 109 LEU A CA 1
ATOM 841 C C . LEU A 1 109 ? -2.524 6.807 -1.269 1.00 90.88 109 LEU A C 1
ATOM 843 O O . LEU A 1 109 ? -1.626 6.851 -2.109 1.00 90.88 109 LEU A O 1
ATOM 847 N N . ASP A 1 110 ? -2.618 7.690 -0.274 1.00 91.06 110 ASP A N 1
ATOM 848 C CA . ASP A 1 110 ? -1.642 8.764 -0.063 1.00 91.06 110 ASP A CA 1
ATOM 849 C C . ASP A 1 110 ? -0.276 8.193 0.325 1.00 91.06 110 ASP A C 1
ATOM 851 O O . ASP A 1 110 ? 0.753 8.619 -0.206 1.00 91.06 110 ASP A O 1
ATOM 855 N N . ILE A 1 111 ? -0.269 7.162 1.177 1.00 91.25 111 ILE A N 1
ATOM 856 C CA . ILE A 1 111 ? 0.947 6.438 1.565 1.00 91.25 111 ILE A CA 1
ATOM 857 C C . ILE A 1 111 ? 1.567 5.745 0.348 1.00 91.25 111 ILE A C 1
ATOM 859 O O . ILE A 1 111 ? 2.749 5.947 0.068 1.00 91.25 111 ILE A O 1
ATOM 863 N N . ALA A 1 112 ? 0.774 4.999 -0.430 1.00 91.62 112 ALA A N 1
ATOM 864 C CA . ALA A 1 112 ? 1.250 4.325 -1.639 1.00 91.62 112 ALA A CA 1
ATOM 865 C C . ALA A 1 112 ? 1.869 5.315 -2.639 1.00 91.62 112 ALA A C 1
ATOM 867 O O . ALA A 1 112 ? 2.947 5.078 -3.183 1.00 91.62 112 ALA A O 1
ATOM 868 N N . ARG A 1 113 ? 1.208 6.458 -2.855 1.00 89.19 113 ARG A N 1
ATOM 869 C CA . ARG A 1 113 ? 1.683 7.538 -3.728 1.00 89.19 113 ARG A CA 1
ATOM 870 C C . ARG A 1 113 ? 2.993 8.149 -3.245 1.00 89.19 113 ARG A C 1
ATOM 872 O O . ARG A 1 113 ? 3.887 8.377 -4.059 1.00 89.19 113 ARG A O 1
ATOM 879 N N . SER A 1 114 ? 3.104 8.416 -1.946 1.00 87.31 114 SER A N 1
ATOM 880 C CA . SER A 1 114 ? 4.319 8.949 -1.324 1.00 87.31 114 SER A CA 1
ATOM 881 C C . SER A 1 114 ? 5.491 7.973 -1.459 1.00 87.31 114 SER A C 1
ATOM 883 O O . SER A 1 114 ? 6.571 8.364 -1.898 1.00 87.31 114 SER A O 1
ATOM 885 N N . ASN A 1 115 ? 5.267 6.686 -1.180 1.00 89.06 115 ASN A N 1
ATOM 886 C CA . ASN A 1 115 ? 6.292 5.649 -1.310 1.00 89.06 115 ASN A CA 1
ATOM 887 C C . ASN A 1 115 ? 6.731 5.458 -2.762 1.00 89.06 115 ASN A C 1
ATOM 889 O O . ASN A 1 115 ? 7.927 5.433 -3.051 1.00 89.06 115 ASN A O 1
ATOM 893 N N . LEU A 1 116 ? 5.776 5.419 -3.695 1.00 88.06 116 LEU A N 1
ATOM 894 C CA . LEU A 1 116 ? 6.080 5.341 -5.119 1.00 88.06 116 LEU A CA 1
ATOM 895 C C . LEU A 1 116 ? 6.909 6.550 -5.573 1.00 88.06 116 LEU A C 1
ATOM 897 O O . LEU A 1 116 ? 7.870 6.374 -6.321 1.00 88.06 116 LEU A O 1
ATOM 901 N N . ALA A 1 117 ? 6.603 7.755 -5.075 1.00 85.56 117 ALA A N 1
ATOM 902 C CA . ALA A 1 117 ? 7.404 8.952 -5.332 1.00 85.56 117 ALA A CA 1
ATOM 903 C C . ALA A 1 117 ? 8.853 8.817 -4.837 1.00 85.56 117 ALA A C 1
ATOM 905 O O . ALA A 1 117 ? 9.751 9.361 -5.459 1.00 85.56 117 ALA A O 1
ATOM 906 N N . LYS A 1 118 ? 9.099 8.092 -3.745 1.00 83.69 118 LYS A N 1
ATOM 907 C CA . LYS A 1 118 ? 10.450 7.876 -3.198 1.00 83.69 118 LYS A CA 1
ATOM 908 C C . LYS A 1 118 ? 11.198 6.718 -3.865 1.00 83.69 118 LYS A C 1
ATOM 910 O O . LYS A 1 118 ? 12.405 6.598 -3.706 1.00 83.69 118 LYS A O 1
ATOM 915 N N . SER A 1 119 ? 10.504 5.867 -4.622 1.00 80.81 119 SER A N 1
ATOM 916 C CA . SER A 1 119 ? 11.089 4.659 -5.224 1.00 80.81 119 SER A CA 1
ATOM 917 C C . SER A 1 119 ? 12.075 4.925 -6.373 1.00 80.81 119 SER A C 1
ATOM 919 O O . SER A 1 119 ? 12.761 4.004 -6.816 1.00 80.81 119 SER A O 1
ATOM 921 N N . GLY A 1 120 ? 12.115 6.146 -6.920 1.00 77.88 120 GLY A N 1
ATOM 922 C CA . GLY A 1 120 ? 12.946 6.472 -8.085 1.00 77.88 120 GLY A CA 1
ATOM 923 C C . GLY A 1 120 ? 12.472 5.853 -9.408 1.00 77.88 120 GLY A C 1
ATOM 924 O O . GLY A 1 120 ? 13.060 6.126 -10.447 1.00 77.88 120 GLY A O 1
ATOM 925 N N . GLN A 1 121 ? 11.396 5.058 -9.409 1.00 78.81 121 GLN A N 1
ATOM 926 C CA . GLN A 1 121 ? 10.880 4.349 -10.593 1.00 78.81 121 GLN A CA 1
ATOM 927 C C . GLN A 1 121 ? 9.945 5.200 -11.468 1.00 78.81 121 GLN A C 1
ATOM 929 O O . GLN A 1 121 ? 9.247 4.688 -12.342 1.00 78.81 121 GLN A O 1
ATOM 934 N N . ILE A 1 122 ? 9.892 6.507 -11.223 1.00 84.81 122 ILE A N 1
ATOM 935 C CA . ILE A 1 122 ? 8.997 7.426 -11.920 1.00 84.81 122 ILE A CA 1
ATOM 936 C C . ILE A 1 122 ? 9.782 8.168 -12.992 1.00 84.81 122 ILE A C 1
ATOM 938 O O . ILE A 1 122 ? 10.842 8.735 -12.730 1.00 84.81 122 ILE A O 1
ATOM 942 N N . SER A 1 123 ? 9.229 8.221 -14.206 1.00 86.38 123 SER A N 1
ATOM 943 C CA . SER A 1 123 ? 9.799 9.039 -15.277 1.00 86.38 123 SER A CA 1
ATOM 944 C C . SER A 1 123 ? 9.974 10.489 -14.814 1.00 86.38 123 SER A C 1
ATOM 946 O O . SER A 1 123 ? 9.033 11.114 -14.323 1.00 86.38 123 SER A O 1
ATOM 948 N N . ARG A 1 124 ? 11.164 11.066 -15.039 1.00 88.00 124 ARG A N 1
ATOM 949 C CA . ARG A 1 124 ? 11.507 12.456 -14.673 1.00 88.00 124 ARG A CA 1
ATOM 950 C C . ARG A 1 124 ? 10.454 13.477 -15.134 1.00 88.00 124 ARG A C 1
ATOM 952 O O . ARG A 1 124 ? 10.240 14.487 -14.461 1.00 88.00 124 ARG A O 1
ATOM 959 N N . ASN A 1 125 ? 9.789 13.237 -16.267 1.00 90.25 125 ASN A N 1
ATOM 960 C CA . ASN A 1 125 ? 8.775 14.139 -16.822 1.00 90.25 125 ASN A CA 1
ATOM 961 C C . ASN A 1 125 ? 7.329 13.818 -16.409 1.00 90.25 125 ASN A C 1
ATOM 963 O O . ASN A 1 125 ? 6.465 14.661 -16.651 1.00 90.25 125 ASN A O 1
ATOM 967 N N . ALA A 1 126 ? 7.059 12.665 -15.790 1.00 89.31 126 ALA A N 1
ATOM 968 C CA . ALA A 1 126 ? 5.720 12.313 -15.321 1.00 89.31 126 ALA A CA 1
ATOM 969 C C . ALA A 1 126 ? 5.253 13.249 -14.193 1.00 89.31 126 ALA A C 1
ATOM 971 O O . ALA A 1 126 ? 6.060 13.900 -13.523 1.00 89.31 126 ALA A O 1
ATOM 972 N N . MET A 1 127 ? 3.939 13.325 -13.97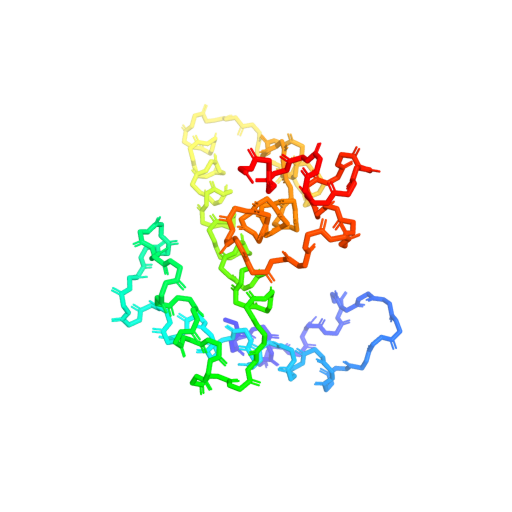8 1.00 89.19 127 MET A N 1
ATOM 973 C CA . MET A 1 127 ? 3.378 14.039 -12.830 1.00 89.19 127 MET A CA 1
ATOM 974 C C . MET A 1 127 ? 3.800 13.354 -11.531 1.00 89.19 127 MET A C 1
ATOM 976 O O . MET A 1 127 ? 3.752 12.131 -11.426 1.00 89.19 127 MET A O 1
ATOM 980 N N . CYS A 1 128 ? 4.227 14.141 -10.543 1.00 87.75 128 CYS A N 1
ATOM 981 C CA . CYS A 1 128 ? 4.653 13.592 -9.264 1.00 87.75 128 CYS A CA 1
ATOM 982 C C . CYS A 1 128 ? 3.443 13.002 -8.520 1.00 87.75 128 CYS A C 1
ATOM 984 O O . CYS A 1 128 ? 2.466 13.728 -8.300 1.00 87.75 128 CYS A O 1
ATOM 986 N N . PRO A 1 129 ? 3.483 11.729 -8.087 1.00 85.62 129 PRO A N 1
ATOM 987 C CA . PRO A 1 129 ? 2.328 11.102 -7.458 1.00 85.62 129 PRO A CA 1
ATOM 988 C C . PRO A 1 129 ? 2.079 11.601 -6.034 1.00 85.62 129 PRO A C 1
ATOM 990 O O . PRO A 1 129 ? 0.989 11.382 -5.526 1.00 85.62 129 PRO A O 1
ATOM 993 N N . CYS A 1 130 ? 3.009 12.337 -5.410 1.00 82.56 130 CYS A N 1
ATOM 994 C CA . CYS A 1 130 ? 2.838 12.896 -4.061 1.00 82.56 130 CYS A CA 1
ATOM 995 C C . CYS A 1 130 ? 1.772 14.008 -3.948 1.00 82.56 130 CYS A C 1
ATOM 997 O O . CYS A 1 130 ? 1.610 14.590 -2.882 1.00 82.56 130 CYS A O 1
ATOM 999 N N . GLY A 1 131 ? 1.079 14.356 -5.039 1.00 81.19 131 GLY A N 1
ATOM 1000 C CA . GLY A 1 131 ? -0.002 15.348 -5.030 1.00 81.19 131 GLY A CA 1
ATOM 1001 C C . GLY A 1 131 ? 0.446 16.804 -5.197 1.00 81.19 131 GLY A C 1
ATOM 1002 O O . GLY A 1 131 ? -0.392 17.697 -5.267 1.00 81.19 131 GLY A O 1
ATOM 1003 N N . SER A 1 132 ? 1.746 17.069 -5.359 1.00 85.06 132 SER A N 1
ATOM 1004 C CA . SER A 1 132 ? 2.298 18.430 -5.489 1.00 85.06 132 SER A CA 1
ATOM 1005 C C . SER A 1 132 ? 1.946 1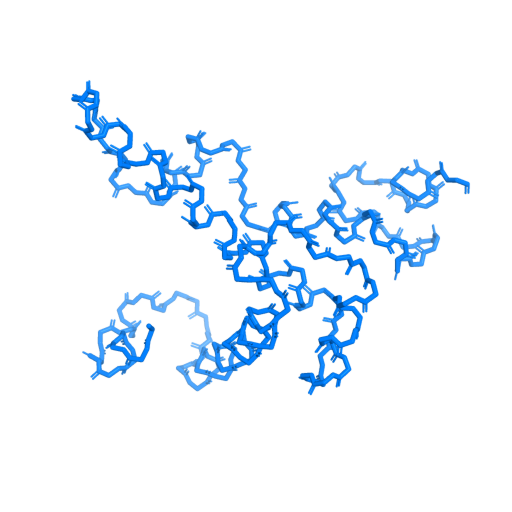9.163 -6.791 1.00 85.06 132 SER A C 1
ATOM 1007 O O . SER A 1 132 ? 2.323 20.323 -6.956 1.00 85.06 132 SER A O 1
ATOM 1009 N N . LYS A 1 133 ? 1.297 18.485 -7.749 1.00 87.88 133 LYS A N 1
ATOM 1010 C CA . LYS A 1 133 ? 1.013 18.967 -9.117 1.00 87.88 133 LYS A CA 1
ATOM 1011 C C . LYS A 1 133 ? 2.257 19.387 -9.924 1.00 87.88 133 LYS A C 1
ATOM 1013 O O . LYS A 1 133 ? 2.133 19.960 -11.002 1.00 87.88 133 LYS A O 1
ATOM 1018 N N . LYS A 1 134 ? 3.466 19.090 -9.443 1.00 91.56 134 LYS A N 1
ATOM 1019 C CA . LYS A 1 134 ? 4.732 19.344 -10.149 1.00 91.56 134 LYS A CA 1
ATOM 1020 C C . LYS A 1 134 ? 5.155 18.099 -10.935 1.00 91.56 134 LYS A C 1
ATOM 1022 O O . LYS A 1 134 ? 4.786 16.979 -10.585 1.00 91.56 134 LYS A O 1
ATOM 1027 N N . ARG A 1 135 ? 5.982 18.275 -11.976 1.00 91.94 135 ARG A N 1
ATOM 1028 C CA . ARG A 1 135 ? 6.680 17.141 -12.620 1.00 91.94 135 ARG A CA 1
ATOM 1029 C C . ARG A 1 135 ? 7.610 16.465 -11.611 1.00 91.94 135 ARG A C 1
ATOM 1031 O O . ARG A 1 135 ? 8.183 17.159 -10.772 1.00 91.94 135 ARG A O 1
ATOM 1038 N N . TYR A 1 136 ? 7.798 15.151 -11.723 1.00 91.31 136 TYR A N 1
ATOM 1039 C CA . TYR A 1 136 ? 8.586 14.344 -10.789 1.00 91.31 136 TYR A CA 1
ATOM 1040 C C . TYR A 1 136 ? 9.992 14.918 -10.552 1.00 91.31 136 TYR A C 1
ATOM 1042 O O . TYR A 1 136 ? 10.348 15.193 -9.406 1.00 91.31 136 TYR A O 1
ATOM 1050 N N . LYS A 1 137 ? 10.717 15.271 -11.626 1.00 91.31 137 LYS A N 1
ATOM 1051 C CA . LYS A 1 137 ? 12.045 15.923 -11.567 1.00 91.31 137 LYS A CA 1
ATOM 1052 C C . LYS A 1 137 ? 12.085 17.293 -10.875 1.00 91.31 137 LYS A C 1
ATOM 1054 O O . LYS A 1 137 ? 13.152 17.838 -10.641 1.00 91.31 137 LYS A O 1
ATOM 1059 N N . ARG A 1 138 ? 10.927 17.918 -10.643 1.00 91.12 138 ARG A N 1
ATOM 1060 C CA . ARG A 1 138 ? 10.781 19.220 -9.965 1.00 91.12 138 ARG A CA 1
ATOM 1061 C C . ARG A 1 138 ? 10.182 19.066 -8.558 1.00 91.12 138 ARG A C 1
ATOM 1063 O O . ARG A 1 138 ? 9.786 20.068 -7.962 1.00 91.12 138 ARG A O 1
ATOM 1070 N N . CYS A 1 139 ? 10.048 17.836 -8.057 1.00 90.44 139 CYS A N 1
ATOM 1071 C CA . CYS A 1 139 ? 9.440 17.522 -6.766 1.00 90.44 139 CYS A CA 1
ATOM 1072 C C . CYS A 1 139 ? 10.184 16.376 -6.063 1.00 90.44 139 CYS A C 1
ATOM 1074 O O . CYS A 1 139 ? 11.311 16.593 -5.648 1.00 90.44 139 CYS A O 1
ATOM 1076 N N . CYS A 1 140 ? 9.583 15.192 -5.905 1.00 86.25 140 CYS A N 1
ATOM 1077 C CA . CYS A 1 140 ? 10.184 14.087 -5.151 1.00 86.25 140 CYS A CA 1
ATOM 1078 C C . CYS A 1 140 ? 11.396 13.450 -5.839 1.00 86.25 140 CYS A C 1
ATOM 1080 O O . CYS A 1 140 ? 12.196 12.836 -5.157 1.00 86.25 140 CYS A O 1
ATOM 1082 N N . GLY A 1 141 ? 11.539 13.607 -7.157 1.00 83.44 141 GLY A N 1
ATOM 1083 C CA . GLY A 1 141 ? 12.722 13.175 -7.905 1.00 83.44 141 GLY A CA 1
ATOM 1084 C C . GLY A 1 141 ? 13.698 14.317 -8.160 1.00 83.44 141 GLY A C 1
ATOM 1085 O O . GLY A 1 141 ? 14.300 14.360 -9.233 1.00 83.44 141 GLY A O 1
ATOM 1086 N N . LYS A 1 142 ? 13.741 15.312 -7.264 1.00 81.81 142 LYS A N 1
ATOM 1087 C CA . LYS A 1 142 ? 14.672 16.438 -7.341 1.00 81.81 142 LYS A CA 1
ATOM 1088 C C . LYS A 1 142 ? 16.014 15.999 -6.750 1.00 81.81 142 LYS A C 1
ATOM 1090 O O . LYS A 1 142 ? 16.387 16.455 -5.680 1.00 81.81 142 LYS A O 1
ATOM 1095 N N . ASP A 1 143 ? 16.663 15.125 -7.510 1.00 65.69 143 ASP A N 1
ATOM 1096 C CA . ASP A 1 143 ? 18.092 14.829 -7.479 1.00 65.69 143 ASP A CA 1
ATOM 1097 C C . ASP A 1 143 ? 18.675 15.202 -8.859 1.00 65.69 143 ASP A C 1
ATOM 1099 O O . ASP A 1 143 ? 18.120 14.769 -9.918 1.00 65.69 143 ASP A O 1
#

pLDDT: mean 86.98, std 10.74, range [48.69, 95.62]

InterPro domains:
  IPR004027 SEC-C motif [PF02810] (124-142)

Foldseek 3Di:
DVVCVVVVCVVVVDDDDDDPVRVVVLVVLLCQLLVQVCVVPVQLPPDDLVSLVVSCVVSVHDSLSNLLSSLQVNLVVVLVVVQVVCVVVVHDHDPDPVVSCVVSVHDSQLRSLVVVLQSLPDDQQPQRSNPPRDRSCVPSVVD

Sequence (143 aa):
MKDATRLGTFKNYMVGRSSEATFVDAFKKQEAILRYLGGLDPSGEHLQTKQKQEAAKNCNCTIADVENALAKFTWAKEAEKKLIQMKEEGKPVPKSLAEVQKLMGSTPLDIARSNLAKSGQISRNAMCPCGSKKRYKRCCGKD

Organism: NCBI:txid178133

Radius of gyration: 17.09 Å; chains: 1; bounding box: 41×37×44 Å